Protein AF-H9VKT2-F1 (afdb_monomer_lite)

Structure (mmCIF, N/CA/C/O backbone):
data_AF-H9VKT2-F1
#
_entry.id   AF-H9VKT2-F1
#
loop_
_atom_site.group_PDB
_atom_site.id
_atom_site.type_symbol
_atom_site.label_atom_id
_atom_site.label_alt_id
_atom_site.label_comp_id
_atom_site.label_asym_id
_atom_site.label_entity_id
_atom_site.label_seq_id
_atom_site.pdbx_PDB_ins_code
_atom_site.Cartn_x
_atom_site.Cartn_y
_atom_site.Cartn_z
_atom_site.occupancy
_atom_site.B_iso_or_equiv
_atom_site.auth_seq_id
_atom_site.auth_comp_id
_atom_site.auth_asym_id
_atom_site.auth_atom_id
_atom_site.pdbx_PDB_model_num
ATOM 1 N N . MET A 1 1 ? -7.265 -24.886 47.558 1.00 58.91 1 MET A N 1
ATOM 2 C CA . MET A 1 1 ? -5.866 -25.199 47.186 1.00 58.91 1 MET A CA 1
ATOM 3 C C . MET A 1 1 ? -5.699 -25.417 45.677 1.00 58.91 1 MET A C 1
ATOM 5 O O . MET A 1 1 ? -4.880 -24.731 45.088 1.00 58.91 1 MET A O 1
ATOM 9 N N . ALA A 1 2 ? -6.536 -26.225 45.010 1.00 60.28 2 ALA A N 1
ATOM 10 C CA . ALA A 1 2 ? -6.452 -26.456 43.554 1.00 60.28 2 ALA A CA 1
ATOM 11 C C . ALA A 1 2 ? -6.623 -25.199 42.662 1.00 60.28 2 ALA A C 1
ATOM 13 O O . ALA A 1 2 ? -5.923 -25.050 41.667 1.00 60.28 2 ALA A O 1
ATOM 14 N N . LYS A 1 3 ? -7.494 -24.249 43.039 1.00 61.47 3 LYS A N 1
ATOM 15 C CA . LYS A 1 3 ? -7.711 -22.991 42.286 1.00 61.47 3 LYS A CA 1
ATOM 16 C C . LYS A 1 3 ? -6.463 -22.098 42.202 1.00 61.47 3 LYS A C 1
ATOM 18 O O . LYS A 1 3 ? -6.262 -21.434 41.193 1.00 61.47 3 LYS A O 1
ATOM 23 N N . LEU A 1 4 ? -5.610 -22.130 43.229 1.00 58.94 4 LEU A N 1
ATOM 24 C CA . LEU A 1 4 ? -4.356 -21.371 43.263 1.00 58.94 4 LEU A CA 1
ATOM 25 C C . LEU A 1 4 ? -3.289 -22.004 42.351 1.00 58.94 4 LEU A C 1
ATOM 27 O O . LEU A 1 4 ? -2.520 -21.293 41.714 1.00 58.94 4 LEU A O 1
ATOM 31 N N . MET A 1 5 ? -3.294 -23.336 42.229 1.00 63.56 5 MET A N 1
ATOM 32 C CA . MET A 1 5 ? -2.384 -24.070 41.341 1.00 63.56 5 MET A CA 1
ATOM 33 C C . MET A 1 5 ? -2.731 -23.858 39.861 1.00 63.56 5 MET A C 1
ATOM 35 O O . MET A 1 5 ? -1.834 -23.666 39.046 1.00 63.56 5 MET A O 1
ATOM 39 N N . VAL A 1 6 ? -4.025 -23.818 39.519 1.00 72.06 6 VAL A N 1
ATOM 40 C CA . VAL A 1 6 ? -4.495 -23.557 38.144 1.00 72.06 6 VAL A CA 1
ATOM 41 C C . VAL A 1 6 ? -4.162 -22.132 37.695 1.00 72.06 6 VAL A C 1
ATOM 43 O O . VAL A 1 6 ? -3.724 -21.935 36.565 1.00 72.06 6 VAL A O 1
ATOM 46 N N . PHE A 1 7 ? -4.302 -21.146 38.587 1.00 69.94 7 PHE A N 1
ATOM 47 C CA . PHE A 1 7 ? -3.927 -19.762 38.291 1.00 69.94 7 PHE A CA 1
ATOM 48 C C . PHE A 1 7 ? -2.422 -19.627 38.015 1.00 69.94 7 PHE A C 1
ATOM 50 O O . PHE A 1 7 ? -2.023 -18.980 37.052 1.00 69.94 7 PHE A O 1
ATOM 57 N N . CYS A 1 8 ? -1.589 -20.317 38.799 1.00 67.44 8 CYS A N 1
ATOM 58 C CA . CYS A 1 8 ? -0.136 -20.307 38.627 1.00 67.44 8 CYS A CA 1
ATOM 59 C C . CYS A 1 8 ? 0.305 -20.941 37.290 1.00 67.44 8 CYS A C 1
ATOM 61 O O . CYS A 1 8 ? 1.166 -20.392 36.607 1.00 67.44 8 CYS A O 1
ATOM 63 N N . LEU A 1 9 ? -0.331 -22.046 36.877 1.00 69.38 9 LEU A N 1
ATOM 64 C CA . LEU A 1 9 ? -0.063 -22.716 35.593 1.00 69.38 9 LEU A CA 1
ATOM 65 C C . LEU A 1 9 ? -0.493 -21.881 34.377 1.00 69.38 9 LEU A C 1
ATOM 67 O O . LEU A 1 9 ? 0.190 -21.882 33.356 1.00 69.38 9 LEU A O 1
ATOM 71 N N . LEU A 1 10 ? -1.603 -21.143 34.482 1.00 70.00 10 LEU A N 1
ATOM 72 C CA . LEU A 1 10 ? -2.037 -20.211 33.437 1.00 70.00 10 LEU A CA 1
ATOM 73 C C . LEU A 1 10 ? -1.066 -19.031 33.306 1.00 70.00 10 LEU A C 1
ATOM 75 O O . LEU A 1 10 ? -0.710 -18.653 32.193 1.00 70.00 10 LEU A O 1
ATOM 79 N N . CYS A 1 11 ? -0.579 -18.488 34.426 1.00 67.38 11 CYS A N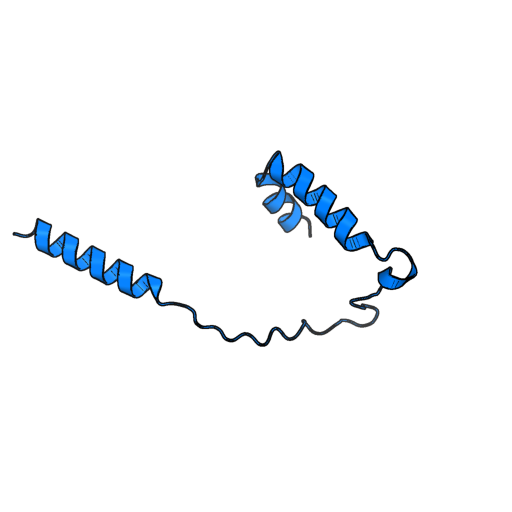 1
ATOM 80 C CA . CYS A 1 11 ? 0.385 -17.389 34.412 1.00 67.38 11 CYS A CA 1
ATOM 81 C C . CYS A 1 11 ? 1.718 -17.783 33.762 1.00 67.38 11 CYS A C 1
ATOM 83 O O . CYS A 1 11 ? 2.243 -17.020 32.955 1.00 67.38 11 CYS A O 1
ATOM 85 N N . THR A 1 12 ? 2.260 -18.967 34.056 1.00 69.81 12 THR A N 1
ATOM 86 C CA . THR A 1 12 ? 3.528 -19.413 33.453 1.00 69.81 12 THR A CA 1
ATOM 87 C C . THR A 1 12 ? 3.392 -19.718 31.961 1.00 69.81 12 THR A C 1
ATOM 89 O O . THR A 1 12 ? 4.308 -19.416 31.195 1.00 69.81 12 THR A O 1
ATOM 92 N N . PHE A 1 13 ? 2.236 -20.226 31.519 1.00 71.50 13 PHE A N 1
ATOM 93 C CA . PHE A 1 13 ? 1.943 -20.443 30.100 1.00 71.50 13 PHE A CA 1
ATOM 94 C C . PHE A 1 13 ? 1.836 -19.120 29.316 1.00 71.50 13 PHE A C 1
ATOM 96 O O . PHE A 1 13 ? 2.356 -19.022 28.205 1.00 71.50 13 PHE A O 1
ATOM 103 N N . CYS A 1 14 ? 1.247 -18.076 29.913 1.00 66.69 14 CYS A N 1
ATOM 104 C CA . CYS A 1 14 ? 1.165 -16.736 29.318 1.00 66.69 14 CYS A CA 1
ATOM 105 C C . CYS A 1 14 ? 2.540 -16.075 29.151 1.00 66.69 14 CYS A C 1
ATOM 107 O O . CYS A 1 14 ? 2.816 -15.475 28.113 1.00 66.69 14 CYS A O 1
ATOM 109 N N . ILE A 1 15 ? 3.415 -16.201 30.154 1.00 68.50 15 ILE A N 1
ATOM 110 C CA . ILE A 1 15 ? 4.752 -15.593 30.111 1.00 68.50 15 ILE A CA 1
ATOM 111 C C . ILE A 1 15 ? 5.626 -16.297 29.063 1.00 68.50 15 ILE A C 1
ATOM 113 O O . ILE A 1 15 ? 6.357 -15.626 28.346 1.00 68.50 15 ILE A O 1
ATOM 117 N N . ALA A 1 16 ? 5.506 -17.622 28.909 1.00 68.25 16 ALA A N 1
ATOM 118 C CA . ALA A 1 16 ? 6.235 -18.384 27.890 1.00 68.25 16 ALA A CA 1
ATOM 119 C C . ALA A 1 16 ? 5.784 -18.071 26.448 1.00 68.25 16 ALA A C 1
ATOM 121 O O . ALA A 1 16 ? 6.603 -18.105 25.530 1.00 68.25 16 ALA A O 1
ATOM 122 N N . TYR A 1 17 ? 4.502 -17.744 26.242 1.00 66.44 17 TYR A N 1
ATOM 123 C CA . TYR A 1 17 ? 3.974 -17.349 24.929 1.00 66.44 17 TYR A CA 1
ATOM 124 C C . TYR A 1 17 ? 4.425 -15.946 24.499 1.00 66.44 17 TYR A C 1
ATOM 126 O O . TYR A 1 17 ? 4.596 -15.700 23.309 1.00 66.44 17 TYR A O 1
ATOM 134 N N . ALA A 1 18 ? 4.657 -15.037 25.449 1.00 63.53 18 ALA A N 1
ATOM 135 C CA . ALA A 1 18 ? 5.003 -13.644 25.164 1.00 63.53 18 ALA A CA 1
ATOM 136 C C . ALA A 1 18 ? 6.452 -13.426 24.675 1.00 63.53 18 ALA A C 1
ATOM 138 O O . ALA A 1 18 ? 6.785 -12.323 24.256 1.00 63.53 18 ALA A O 1
ATOM 139 N N . ILE A 1 19 ? 7.319 -14.447 24.736 1.00 63.72 19 ILE A N 1
ATOM 140 C CA . ILE A 1 19 ? 8.760 -14.326 24.429 1.00 63.72 19 ILE A CA 1
ATOM 141 C C . ILE A 1 19 ? 9.140 -14.822 23.025 1.00 63.72 19 ILE A C 1
ATOM 143 O O . ILE A 1 19 ? 10.327 -14.910 22.705 1.00 63.72 19 ILE A O 1
ATOM 147 N N . ARG A 1 20 ? 8.171 -15.168 22.167 1.00 65.31 20 ARG A N 1
ATOM 148 C CA . ARG A 1 20 ? 8.473 -15.507 20.772 1.00 65.31 20 ARG A CA 1
ATOM 149 C C . ARG A 1 20 ? 8.501 -14.250 19.910 1.00 65.31 20 ARG A C 1
ATOM 151 O O . ARG A 1 20 ? 7.472 -13.628 19.693 1.00 65.31 20 ARG A O 1
ATOM 158 N N . ASP A 1 21 ? 9.722 -13.914 19.490 1.00 58.31 21 ASP A N 1
ATOM 159 C CA . ASP A 1 21 ? 10.134 -13.434 18.160 1.00 58.31 21 ASP A CA 1
ATOM 160 C C . ASP A 1 21 ? 11.131 -12.274 18.265 1.00 58.31 21 ASP A C 1
ATOM 162 O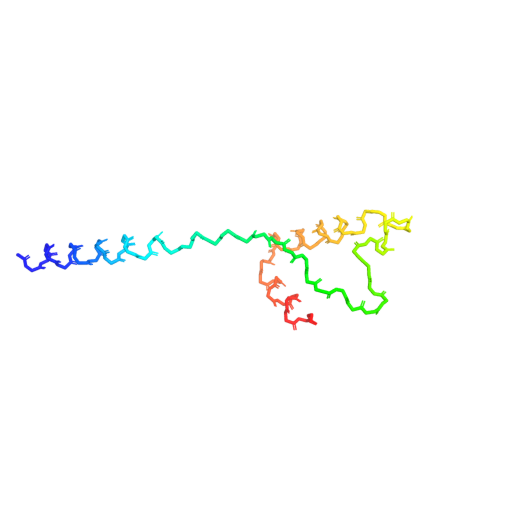 O . ASP A 1 21 ? 10.775 -11.101 18.247 1.00 58.31 21 ASP A O 1
ATOM 166 N N . ASN A 1 22 ? 12.424 -12.613 18.329 1.00 65.31 22 ASN A N 1
ATOM 167 C CA . ASN A 1 22 ? 13.487 -11.678 17.966 1.00 65.31 22 ASN A CA 1
ATOM 168 C C . ASN A 1 22 ? 14.039 -12.092 16.600 1.00 65.31 22 ASN A C 1
ATOM 170 O O . ASN A 1 22 ? 15.095 -12.716 16.492 1.00 65.31 22 ASN A O 1
ATOM 174 N N . VAL A 1 23 ? 13.265 -11.812 15.553 1.00 67.75 23 VAL A N 1
ATOM 175 C CA . VAL A 1 23 ? 13.715 -11.966 14.172 1.00 67.75 23 VAL A CA 1
ATOM 176 C C . VAL A 1 23 ? 14.437 -10.682 13.780 1.00 67.75 23 VAL A C 1
ATOM 178 O O . VAL A 1 23 ? 13.820 -9.642 13.570 1.00 67.75 23 VAL A O 1
ATOM 181 N N . LEU A 1 24 ? 15.764 -10.756 13.680 1.00 66.19 24 LEU A N 1
ATOM 182 C CA . LEU A 1 24 ? 16.572 -9.709 13.062 1.00 66.19 24 LEU A CA 1
ATOM 183 C C . LEU A 1 24 ? 16.478 -9.895 11.538 1.00 66.19 24 LEU A C 1
ATOM 185 O O . LEU A 1 24 ? 17.364 -10.477 10.915 1.00 66.19 24 LEU A O 1
ATOM 189 N N . THR A 1 25 ? 15.362 -9.489 10.929 1.00 58.31 25 THR A N 1
ATOM 190 C CA . THR A 1 25 ? 15.261 -9.458 9.468 1.00 58.31 25 THR A CA 1
ATOM 191 C C . THR A 1 25 ? 16.052 -8.263 8.947 1.00 58.31 25 THR A C 1
ATOM 193 O O . THR A 1 25 ? 15.628 -7.112 9.041 1.00 58.31 25 THR A O 1
ATOM 196 N N . LEU A 1 26 ? 17.208 -8.528 8.337 1.00 63.69 26 LEU A N 1
ATOM 197 C CA . LEU A 1 26 ? 17.699 -7.638 7.293 1.00 63.69 26 LEU A CA 1
ATOM 198 C C . LEU A 1 26 ? 16.704 -7.803 6.138 1.00 63.69 26 LEU A C 1
ATOM 200 O O . LEU A 1 26 ? 16.759 -8.802 5.424 1.00 63.69 26 LEU A O 1
ATOM 204 N N . ASN A 1 27 ? 15.721 -6.904 6.054 1.00 61.84 27 ASN A N 1
ATOM 205 C CA . ASN A 1 27 ? 14.682 -6.917 5.026 1.00 61.84 27 ASN A CA 1
ATOM 206 C C . ASN A 1 27 ? 15.345 -6.686 3.661 1.00 61.84 27 ASN A C 1
ATOM 208 O O . ASN A 1 27 ? 15.433 -5.557 3.188 1.00 61.84 27 ASN A O 1
ATOM 212 N N . AL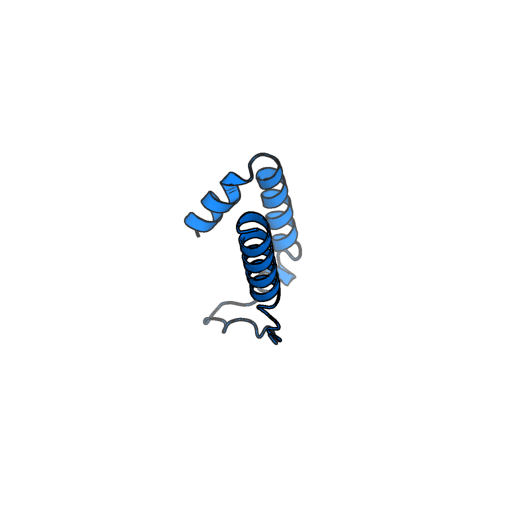A A 1 28 ? 15.887 -7.743 3.065 1.00 78.69 28 ALA A N 1
ATOM 213 C CA . ALA A 1 28 ? 16.252 -7.736 1.666 1.00 78.69 28 ALA A CA 1
ATOM 214 C C . ALA A 1 28 ? 14.947 -7.748 0.871 1.00 78.69 28 ALA A C 1
ATOM 216 O O . ALA A 1 28 ? 14.098 -8.619 1.086 1.00 78.69 28 ALA A O 1
ATOM 217 N N . ASP A 1 29 ? 14.780 -6.763 -0.009 1.00 85.25 29 ASP A N 1
ATOM 218 C CA . ASP A 1 29 ? 13.650 -6.726 -0.927 1.00 85.25 29 ASP A CA 1
ATOM 219 C C . ASP A 1 29 ? 13.570 -8.047 -1.714 1.00 85.25 29 ASP A C 1
ATOM 221 O O . ASP A 1 29 ? 14.609 -8.633 -2.053 1.00 85.25 29 ASP A O 1
ATOM 225 N N . PRO A 1 30 ? 12.358 -8.542 -2.018 1.00 89.50 30 PRO A N 1
ATOM 226 C CA . PRO A 1 30 ? 12.212 -9.745 -2.820 1.00 89.50 30 PRO A CA 1
ATOM 227 C C . PRO A 1 30 ? 12.852 -9.547 -4.206 1.00 89.50 30 PRO A C 1
ATOM 229 O O . PRO A 1 30 ? 12.918 -8.420 -4.711 1.00 89.50 30 PRO A O 1
ATOM 232 N N . PRO A 1 31 ? 13.316 -10.631 -4.853 1.00 91.62 31 PRO A N 1
ATOM 233 C CA . PRO A 1 31 ? 13.934 -10.531 -6.167 1.00 91.62 31 PRO A CA 1
ATOM 234 C C . PRO A 1 31 ? 12.946 -9.944 -7.184 1.00 91.62 31 PRO A C 1
ATOM 236 O O . PRO A 1 31 ? 11.824 -10.430 -7.335 1.00 91.62 31 PRO A O 1
ATOM 239 N N . LEU A 1 32 ? 13.373 -8.901 -7.896 1.00 94.00 32 LEU A N 1
ATOM 240 C CA . LEU A 1 32 ? 12.586 -8.282 -8.960 1.00 94.00 32 LEU A CA 1
ATOM 241 C C . LEU A 1 32 ? 12.520 -9.203 -10.184 1.00 94.00 32 LEU A C 1
ATOM 243 O O . LEU A 1 32 ? 13.544 -9.680 -10.672 1.00 94.00 32 LEU A O 1
ATOM 247 N N . ALA A 1 33 ? 11.317 -9.406 -10.720 1.00 95.62 33 ALA A N 1
ATOM 248 C CA . ALA A 1 33 ? 11.145 -10.035 -12.026 1.00 95.62 33 ALA A CA 1
ATOM 249 C C . ALA A 1 33 ? 11.560 -9.080 -13.161 1.00 95.62 33 ALA A C 1
ATOM 251 O O . ALA A 1 33 ? 11.542 -7.855 -13.012 1.00 95.62 33 ALA A O 1
ATOM 252 N N . ASN A 1 34 ? 11.898 -9.642 -14.324 1.00 95.88 34 ASN A N 1
ATOM 253 C CA . ASN A 1 34 ? 12.291 -8.859 -15.498 1.00 95.88 34 ASN A CA 1
ATOM 254 C C . ASN A 1 34 ? 11.204 -7.846 -15.890 1.00 95.88 34 ASN A C 1
ATOM 256 O O . ASN A 1 34 ? 10.035 -8.198 -16.029 1.00 95.88 34 ASN A O 1
ATOM 260 N N . GLY A 1 35 ? 11.612 -6.592 -16.100 1.00 94.75 35 GLY A N 1
ATOM 261 C CA . GLY A 1 35 ? 10.711 -5.490 -16.455 1.00 94.75 35 GLY A CA 1
ATOM 262 C C . GLY A 1 35 ? 10.065 -4.775 -15.262 1.00 94.75 35 GLY A C 1
ATOM 263 O O . GLY A 1 35 ? 9.438 -3.737 -15.468 1.00 94.75 35 GLY A O 1
ATOM 264 N N . LEU A 1 36 ? 10.243 -5.267 -14.030 1.00 95.88 36 LEU A N 1
ATOM 265 C CA . LEU A 1 36 ? 9.804 -4.576 -12.817 1.00 95.88 36 LEU A CA 1
ATOM 266 C C . LEU A 1 36 ? 10.893 -3.648 -12.268 1.00 95.88 36 LEU A C 1
ATOM 268 O O . LEU A 1 36 ? 12.090 -3.885 -12.426 1.00 95.88 36 LEU A O 1
ATOM 272 N N . SER A 1 37 ? 10.462 -2.580 -11.600 1.00 95.62 37 SER A N 1
ATOM 273 C CA . SER A 1 37 ? 11.336 -1.624 -10.921 1.00 95.62 37 SER A CA 1
ATOM 274 C C . SER A 1 37 ? 10.614 -1.016 -9.723 1.00 95.62 37 SER A C 1
ATOM 276 O O . SER A 1 37 ? 9.473 -0.573 -9.856 1.00 95.62 37 SER A O 1
ATOM 278 N N . TRP A 1 38 ? 11.302 -0.918 -8.582 1.00 94.88 38 TRP A N 1
ATOM 279 C CA . TRP A 1 38 ? 10.802 -0.240 -7.377 1.00 94.88 38 TRP A CA 1
ATOM 280 C C . TRP A 1 38 ? 10.486 1.240 -7.606 1.00 94.88 38 TRP A C 1
ATOM 282 O O 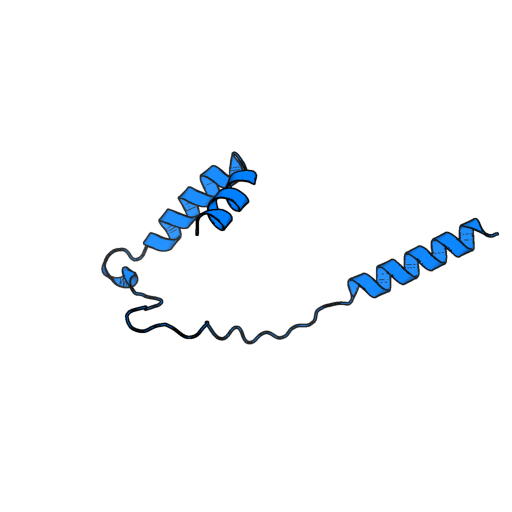. TRP A 1 38 ? 9.672 1.822 -6.904 1.00 94.88 38 TRP A O 1
ATOM 292 N N . THR A 1 39 ? 11.107 1.862 -8.608 1.00 95.94 39 THR A N 1
ATOM 293 C CA . THR A 1 39 ? 10.955 3.290 -8.911 1.00 95.94 39 THR A CA 1
ATOM 294 C C . THR A 1 39 ? 10.277 3.535 -10.256 1.00 95.94 39 THR A C 1
ATOM 296 O O . THR A 1 39 ? 10.420 4.613 -10.834 1.00 95.94 39 THR A O 1
ATOM 299 N N . PHE A 1 40 ? 9.512 2.564 -10.770 1.00 97.06 40 PHE A N 1
ATOM 300 C CA . PHE A 1 40 ? 8.894 2.626 -12.101 1.00 97.06 40 PHE A CA 1
ATOM 301 C C . PHE A 1 40 ? 8.137 3.944 -12.365 1.00 97.06 40 PHE A C 1
ATOM 303 O O . PHE A 1 40 ? 8.295 4.556 -13.421 1.00 97.06 40 PHE A O 1
ATOM 310 N N . TYR A 1 41 ? 7.373 4.435 -11.384 1.00 97.88 41 TYR A N 1
ATOM 311 C CA . TYR A 1 41 ? 6.585 5.669 -11.504 1.00 97.88 41 TYR A CA 1
ATOM 312 C C . TYR A 1 41 ? 7.284 6.931 -10.984 1.00 97.88 41 TYR A C 1
ATOM 314 O O . TYR A 1 41 ? 6.692 8.008 -11.003 1.00 97.88 41 TYR A O 1
ATOM 322 N N . GLN A 1 42 ? 8.550 6.853 -10.566 1.00 97.75 42 GLN A N 1
ATOM 323 C CA . GLN A 1 42 ? 9.242 7.962 -9.899 1.00 97.75 42 GLN A CA 1
ATOM 324 C C . GLN A 1 42 ? 9.320 9.236 -10.757 1.00 97.75 42 GLN A C 1
ATOM 326 O O . GLN A 1 42 ? 9.284 10.340 -10.221 1.00 97.75 42 GLN A O 1
ATOM 331 N N . LYS A 1 43 ? 9.404 9.105 -12.087 1.00 97.88 43 LYS A N 1
ATOM 332 C CA . LYS A 1 43 ? 9.459 10.258 -13.004 1.00 97.88 43 LYS A CA 1
ATOM 333 C C . LYS A 1 43 ? 8.084 10.728 -13.474 1.00 97.88 43 LYS A C 1
ATOM 335 O O . LYS A 1 43 ? 7.862 11.926 -13.586 1.00 97.88 43 LYS A O 1
ATOM 340 N N . SER A 1 44 ? 7.182 9.800 -13.783 1.00 98.25 44 SER A N 1
ATOM 341 C CA . SER A 1 44 ? 5.874 10.112 -14.374 1.00 98.25 44 SER A CA 1
ATOM 342 C C . SER A 1 44 ? 4.833 10.514 -13.329 1.00 98.25 44 SER A C 1
ATOM 344 O O . SER A 1 44 ? 4.017 11.394 -13.586 1.00 98.25 44 SER A O 1
ATOM 346 N N . CYS A 1 45 ? 4.860 9.895 -12.146 1.00 98.06 45 CYS A N 1
ATOM 347 C CA . CYS A 1 45 ? 3.960 10.195 -11.037 1.00 98.06 45 CYS A CA 1
ATOM 348 C C . CYS A 1 45 ? 4.632 9.856 -9.688 1.00 98.06 45 CYS A C 1
ATOM 350 O O . CYS A 1 45 ? 4.325 8.829 -9.078 1.00 98.06 45 CYS A O 1
ATOM 352 N N . PRO A 1 46 ? 5.530 10.718 -9.173 1.00 97.94 46 PRO A N 1
ATOM 353 C CA . PRO A 1 46 ? 6.303 10.443 -7.953 1.00 97.94 46 PRO A CA 1
ATOM 354 C C . PRO A 1 46 ? 5.446 10.258 -6.693 1.00 97.94 46 PRO A C 1
ATOM 356 O O . PRO A 1 46 ? 5.919 9.732 -5.692 1.00 97.94 46 PRO A O 1
ATOM 359 N N . GLN A 1 47 ? 4.189 10.704 -6.719 1.00 98.12 47 GLN A N 1
ATOM 360 C CA . GLN A 1 47 ? 3.263 10.609 -5.591 1.00 98.12 47 GLN A CA 1
ATOM 361 C C . GLN A 1 47 ? 2.303 9.419 -5.687 1.00 98.12 47 GLN A C 1
ATOM 363 O O . GLN A 1 47 ? 1.462 9.282 -4.796 1.00 98.12 47 GLN A O 1
ATOM 368 N N . LEU A 1 48 ? 2.405 8.574 -6.721 1.00 98.38 48 LEU A N 1
ATOM 369 C CA . LEU A 1 48 ? 1.439 7.507 -7.006 1.00 98.38 48 LEU A CA 1
ATOM 370 C C . LEU A 1 48 ? 1.140 6.640 -5.777 1.00 98.38 48 LEU A C 1
ATOM 372 O O . LEU A 1 48 ? -0.016 6.539 -5.369 1.00 98.38 48 LEU A O 1
ATOM 376 N N . GLU A 1 49 ? 2.173 6.081 -5.145 1.00 97.81 49 GLU A N 1
ATOM 377 C CA . GLU A 1 49 ? 2.019 5.228 -3.959 1.00 97.81 49 GLU A CA 1
ATOM 378 C C . GLU A 1 49 ? 1.308 5.961 -2.817 1.00 97.81 49 GLU A C 1
ATOM 380 O O . GLU A 1 49 ? 0.400 5.421 -2.186 1.00 97.81 49 GLU A O 1
ATOM 385 N N . SER A 1 50 ? 1.651 7.234 -2.591 1.00 98.31 50 SER A N 1
ATOM 386 C CA . SER A 1 50 ? 1.025 8.044 -1.544 1.00 98.31 50 SER A CA 1
ATOM 387 C C . SER A 1 50 ? -0.452 8.336 -1.832 1.00 98.31 50 SER A C 1
ATOM 389 O O . SER A 1 50 ? -1.265 8.350 -0.907 1.00 98.31 50 SER A O 1
ATOM 391 N N . ILE A 1 51 ? -0.815 8.554 -3.100 1.00 98.50 51 ILE A N 1
ATOM 392 C CA . ILE A 1 51 ? -2.195 8.804 -3.532 1.00 98.50 51 ILE A CA 1
ATOM 393 C C . ILE A 1 51 ? -3.029 7.537 -3.334 1.00 98.50 51 ILE A C 1
ATOM 395 O O . ILE A 1 51 ? -4.090 7.599 -2.707 1.00 98.50 51 ILE A O 1
ATOM 399 N N . VAL A 1 52 ? -2.527 6.389 -3.802 1.00 98.19 52 VAL A N 1
ATOM 400 C CA . VAL A 1 52 ? -3.186 5.085 -3.640 1.00 98.19 52 VAL A CA 1
ATOM 401 C C . VAL A 1 52 ? -3.362 4.763 -2.157 1.00 98.19 52 VAL A C 1
ATOM 403 O O . VAL A 1 52 ? -4.482 4.490 -1.724 1.00 98.19 52 VAL A O 1
ATOM 406 N N . LYS A 1 53 ? -2.303 4.904 -1.347 1.00 98.31 53 LYS A N 1
ATOM 407 C CA . LYS A 1 53 ? -2.358 4.670 0.101 1.00 98.31 53 LYS A CA 1
ATOM 408 C C . LYS A 1 53 ? -3.401 5.551 0.786 1.00 98.31 53 LYS A C 1
ATOM 410 O O . LYS A 1 53 ? -4.239 5.036 1.515 1.00 98.31 53 LYS A O 1
ATOM 415 N N . LYS A 1 54 ? -3.402 6.866 0.529 1.00 98.62 54 LYS A N 1
ATOM 416 C CA . LYS A 1 54 ? -4.390 7.792 1.118 1.00 98.6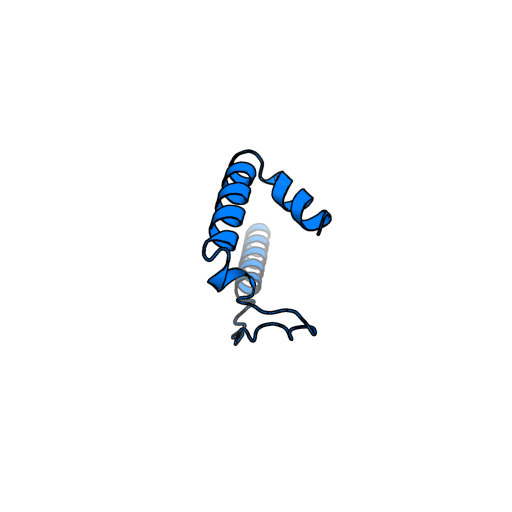2 54 LYS A CA 1
ATOM 417 C C . LYS A 1 54 ? -5.823 7.390 0.776 1.00 98.62 54 LYS A C 1
ATOM 419 O O . LYS A 1 54 ? -6.707 7.506 1.624 1.00 98.62 54 LYS A O 1
ATOM 424 N N . ARG A 1 55 ? -6.061 6.933 -0.458 1.00 98.19 55 ARG A N 1
ATOM 425 C CA . ARG A 1 55 ? -7.394 6.506 -0.892 1.00 98.19 55 ARG A CA 1
ATOM 426 C C . ARG A 1 55 ? -7.824 5.203 -0.226 1.00 98.19 55 ARG A C 1
ATOM 428 O O . ARG A 1 55 ? -8.968 5.118 0.210 1.00 98.19 55 ARG A O 1
ATOM 435 N N . ILE A 1 56 ? -6.924 4.227 -0.121 1.00 98.00 56 ILE A N 1
ATOM 436 C CA . ILE A 1 56 ? -7.178 2.975 0.601 1.00 98.00 56 ILE A CA 1
ATOM 437 C C . ILE A 1 56 ? -7.452 3.279 2.079 1.00 98.00 56 ILE A C 1
ATOM 439 O O . ILE A 1 56 ? -8.503 2.898 2.583 1.00 98.00 56 ILE A O 1
ATOM 443 N N . ASP A 1 57 ? -6.592 4.056 2.744 1.00 98.38 57 ASP A N 1
ATOM 444 C CA . ASP A 1 57 ? -6.746 4.432 4.157 1.00 98.38 57 ASP A CA 1
ATOM 445 C C . ASP A 1 57 ? -8.094 5.115 4.439 1.00 98.38 57 ASP A C 1
ATOM 447 O O . ASP A 1 57 ? -8.704 4.884 5.482 1.00 98.38 57 ASP A O 1
ATOM 451 N N . PHE A 1 58 ? -8.572 5.964 3.523 1.00 98.50 58 PHE A N 1
ATOM 452 C CA . PHE A 1 58 ? -9.882 6.607 3.642 1.00 98.50 58 PHE A CA 1
ATOM 453 C C . PHE A 1 58 ? -11.019 5.582 3.726 1.00 98.50 58 PHE A C 1
ATOM 455 O O . PHE A 1 58 ? -11.895 5.724 4.576 1.00 98.50 58 PHE A O 1
ATOM 462 N N . TYR A 1 59 ? -10.994 4.547 2.884 1.00 98.06 59 TYR A N 1
ATOM 463 C CA . TYR A 1 59 ? -12.025 3.510 2.875 1.00 98.06 59 TYR A CA 1
ATOM 464 C C . TYR A 1 59 ? -11.862 2.496 4.003 1.00 98.06 59 TYR A C 1
ATOM 466 O O . TYR A 1 59 ? -12.857 2.127 4.617 1.00 98.06 59 TYR A O 1
ATOM 474 N N . LEU A 1 60 ? -10.632 2.109 4.349 1.00 98.06 60 LEU A N 1
ATOM 475 C CA . LEU A 1 60 ? -10.392 1.202 5.476 1.00 98.06 60 LEU A CA 1
ATOM 476 C C . LEU A 1 60 ? -10.847 1.797 6.814 1.00 98.06 60 LEU A C 1
ATOM 478 O O . LEU A 1 60 ? -11.270 1.062 7.701 1.00 98.06 60 LEU A O 1
ATOM 482 N N . LYS A 1 61 ? -10.803 3.129 6.960 1.00 98.50 61 LYS A N 1
ATOM 483 C CA . LYS A 1 61 ? -11.374 3.831 8.122 1.00 98.50 61 LYS A CA 1
ATOM 484 C C . LYS A 1 61 ? -12.900 3.763 8.182 1.00 98.50 61 LYS A C 1
ATOM 486 O O . LYS A 1 61 ? -13.451 3.877 9.271 1.00 98.50 61 LYS A O 1
ATOM 491 N N . GLN A 1 62 ? -13.571 3.641 7.038 1.00 98.31 62 GLN A N 1
ATOM 492 C CA . GLN A 1 62 ? -15.030 3.511 6.972 1.00 98.31 62 GLN A CA 1
ATOM 493 C C . GLN A 1 62 ? -15.464 2.065 7.196 1.00 98.31 62 GLN A C 1
ATOM 495 O O . GLN A 1 62 ? -16.436 1.819 7.902 1.00 98.31 62 GLN A O 1
ATOM 500 N N . ASP A 1 63 ? -14.729 1.123 6.610 1.00 97.94 63 ASP A N 1
ATOM 501 C CA . ASP A 1 63 ? -14.980 -0.305 6.724 1.00 97.94 63 ASP A CA 1
ATOM 502 C C . ASP A 1 63 ? -13.662 -1.080 6.596 1.00 97.94 63 ASP A C 1
ATOM 504 O O . ASP A 1 63 ? -13.101 -1.243 5.509 1.00 97.94 63 ASP A O 1
ATOM 508 N N . ILE A 1 64 ? -13.171 -1.592 7.725 1.00 97.81 64 ILE A N 1
ATOM 509 C CA . ILE A 1 64 ? -11.919 -2.351 7.771 1.00 97.81 64 ILE A CA 1
ATOM 510 C C . ILE A 1 64 ? -12.030 -3.708 7.062 1.00 97.81 64 ILE A C 1
ATOM 512 O O . ILE A 1 64 ? -11.014 -4.261 6.639 1.00 97.81 64 ILE A O 1
ATOM 516 N N . THR A 1 65 ? -13.244 -4.242 6.870 1.00 97.00 65 THR A N 1
ATOM 517 C CA . THR A 1 65 ? -13.443 -5.530 6.184 1.00 97.00 65 THR A CA 1
ATOM 518 C C . THR A 1 65 ? -13.046 -5.459 4.707 1.00 97.00 65 THR A C 1
ATOM 520 O O . THR A 1 65 ? -12.636 -6.467 4.126 1.00 97.00 65 THR A O 1
ATOM 523 N N . GLN A 1 66 ? -13.023 -4.252 4.127 1.00 97.31 66 GLN A N 1
ATOM 524 C CA . GLN A 1 66 ? -12.513 -4.003 2.778 1.00 97.31 66 GLN A CA 1
ATOM 525 C C . GLN A 1 66 ? -11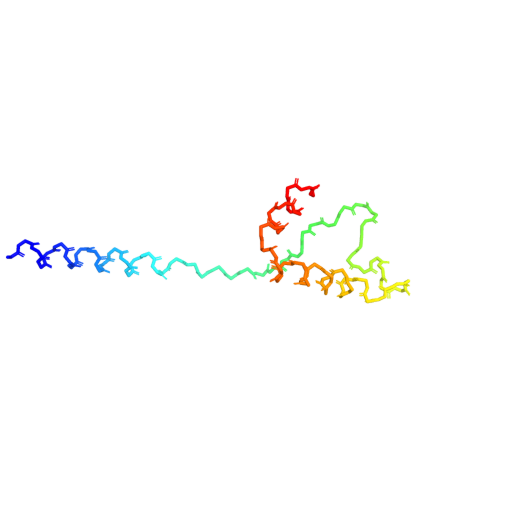.037 -4.382 2.623 1.00 97.31 66 GLN A C 1
ATOM 527 O O . GLN A 1 66 ? -10.637 -4.778 1.532 1.00 97.31 66 GLN A O 1
ATOM 532 N N . ALA A 1 67 ? -10.223 -4.329 3.687 1.00 97.56 67 ALA A N 1
ATOM 533 C CA . ALA A 1 67 ? -8.820 -4.745 3.612 1.00 97.56 67 ALA A CA 1
ATOM 534 C C . ALA A 1 67 ? -8.695 -6.214 3.185 1.00 97.56 67 ALA A C 1
ATOM 536 O O . ALA A 1 67 ? -7.895 -6.542 2.310 1.00 97.56 67 ALA A O 1
ATOM 537 N N . ALA A 1 68 ? -9.529 -7.090 3.754 1.00 97.25 68 ALA A N 1
ATOM 538 C CA . ALA A 1 68 ? -9.557 -8.503 3.389 1.00 97.25 68 ALA A CA 1
ATOM 539 C C . ALA A 1 68 ? -10.061 -8.709 1.951 1.00 97.25 68 ALA A C 1
ATOM 541 O O . ALA A 1 68 ? -9.536 -9.556 1.230 1.00 97.25 68 ALA A O 1
ATOM 542 N N . GLY A 1 69 ? -11.043 -7.910 1.517 1.00 96.31 69 GLY A N 1
ATOM 543 C CA . GLY A 1 69 ? -11.526 -7.909 0.134 1.00 96.31 69 GLY A CA 1
ATOM 544 C C . GLY A 1 69 ? -10.434 -7.523 -0.864 1.00 96.31 69 GLY A C 1
ATOM 545 O O . GLY A 1 69 ? -10.215 -8.241 -1.834 1.00 96.31 69 GLY A O 1
ATOM 546 N N . LEU A 1 70 ? -9.699 -6.442 -0.590 1.00 96.56 70 LEU A N 1
ATOM 547 C CA . LEU A 1 70 ? -8.572 -5.995 -1.411 1.00 96.56 70 LEU A CA 1
ATOM 548 C C . LEU A 1 70 ? -7.463 -7.048 -1.479 1.00 96.56 70 LEU A C 1
ATOM 550 O O . LEU A 1 70 ? -6.957 -7.319 -2.563 1.00 96.56 70 LEU A O 1
ATOM 554 N N . LEU A 1 71 ? -7.128 -7.679 -0.349 1.00 96.31 71 LEU A N 1
ATOM 555 C CA . LEU A 1 71 ? -6.111 -8.730 -0.305 1.00 96.31 71 LEU A CA 1
ATOM 556 C C . LEU A 1 71 ? -6.513 -9.967 -1.119 1.00 96.31 71 LEU A C 1
ATOM 558 O O . LEU A 1 71 ? -5.663 -10.584 -1.744 1.00 96.31 71 LEU A O 1
ATOM 562 N N . ARG A 1 72 ? -7.801 -10.330 -1.123 1.00 96.50 72 ARG A N 1
ATOM 563 C CA . ARG A 1 72 ? -8.314 -11.476 -1.889 1.00 96.50 72 ARG A CA 1
ATOM 564 C C . ARG A 1 72 ? -8.342 -11.230 -3.401 1.00 96.50 72 ARG A C 1
ATOM 566 O O . ARG A 1 72 ? -8.363 -12.193 -4.161 1.00 96.50 72 ARG A O 1
ATOM 573 N N . LEU A 1 73 ? -8.448 -9.972 -3.821 1.00 96.00 73 LEU A N 1
ATOM 574 C CA . LEU A 1 73 ? -8.540 -9.597 -5.233 1.00 96.00 73 LEU A CA 1
ATOM 575 C C . LEU A 1 73 ? -7.180 -9.513 -5.931 1.00 96.00 73 LEU A C 1
ATOM 577 O O . LEU A 1 73 ? -7.154 -9.597 -7.158 1.00 96.00 73 LEU A O 1
ATOM 581 N N . HIS A 1 74 ? -6.104 -9.287 -5.172 1.00 90.44 74 HIS A N 1
ATOM 582 C CA . HIS A 1 74 ? -4.738 -9.262 -5.692 1.00 90.44 74 HIS A CA 1
ATOM 583 C C . HIS A 1 74 ? -4.283 -10.662 -6.115 1.00 90.44 74 HIS A C 1
ATOM 585 O O . HIS A 1 74 ? -3.708 -10.756 -7.222 1.00 90.44 74 HIS A O 1
#

InterPro domains:
  IPR002016 Haem peroxidase [PS50873] (35-74)
  IPR010255 Haem peroxidase superfamily [SSF48113] (5-74)

Secondary structure (DSSP, 8-state):
-HHHHHHHHHHHHHHHHTT--------PPPPPPTT--TTTTTTT-TTHHHHHHHHHHHHHTT-THHHHHHHHH-

Organism: Pinus taeda (NCBI:txid3352)

pLDDT: mean 84.95, std 15.34, range [58.31, 98.62]

Radius of gyration: 22.56 Å; chains: 1; bounding box: 33×37×64 Å

Sequence (74 aa):
MAKLMVFCLLCTFCIAYAIRDNVLTLNADPPLANGLSWTFYQKSCPQLESIVKKRIDFYLKQDITQAAGLLRLH

Foldseek 3Di:
DVVVVVVVVVVVVVVVVVPDDPDPDPPDDPDDDPPDDPCPCCPVPVCVVVVVVVVVVVVCVVPVVVVVVVVVVD